Protein AF-A0A7C6K4C3-F1 (afdb_monomer)

Radius of gyration: 18.89 Å; Cα contacts (8 Å, |Δi|>4): 39; chains: 1; bounding box: 41×26×51 Å

Secondary structure (DSSP, 8-state):
----------HHHHHHHHHHHHHHHHHHHHHHHHHT-HHHHHHHHHHHHHHHHHHHHHHHHHHHHHHHHHHHHHHHH--

Solvent-accessible surface area (backbone atoms only — not comparable to full-atom values): 4496 Å² total; per-residue (Å²): 136,89,84,79,75,74,86,76,84,54,65,64,59,54,52,52,50,54,52,53,52,49,49,52,38,48,49,52,12,53,51,34,29,76,74,74,40,55,71,59,9,50,51,40,36,54,49,39,52,53,49,52,54,54,50,52,51,52,50,53,52,51,52,49,50,54,52,51,52,56,53,48,52,60,75,73,58,81,119

pLDDT: mean 85.86, std 15.77, range [37.59, 97.0]

Mean predicted aligned error: 7.06 Å

Foldseek 3Di:
DPPPPQPDDDPVVVVVVLVVLLCVQLVVLVCCCPPPNVVVSVVSNVVSVVVSVVVVVVVVVVVVVSVVVSVCCVVPDPD

Sequence (79 aa):
MKTNEKIKISQLQIKLFNILLMIIWLGTGIYTFLKYNYKIGISIIIFGSMFLIVFMLIQKYSTKMLITYNNNLKNKGGK

Structure (mmCIF, N/CA/C/O backbone):
data_AF-A0A7C6K4C3-F1
#
_entry.id   AF-A0A7C6K4C3-F1
#
loop_
_atom_site.group_PDB
_atom_site.id
_atom_site.type_symbol
_atom_site.label_atom_id
_atom_site.label_alt_id
_atom_site.label_comp_id
_atom_site.label_asym_id
_atom_site.label_entity_id
_atom_site.label_seq_id
_atom_site.pdbx_PDB_ins_code
_atom_site.Cartn_x
_atom_site.Cartn_y
_atom_site.Cartn_z
_atom_site.occupancy
_atom_site.B_iso_or_equiv
_atom_site.auth_seq_id
_atom_site.auth_comp_id
_atom_site.auth_asym_id
_atom_site.auth_atom_id
_atom_site.pdbx_PDB_model_num
ATOM 1 N N . MET A 1 1 ? -26.851 -19.267 19.840 1.00 37.59 1 MET A N 1
ATOM 2 C CA . MET A 1 1 ? -25.955 -18.841 18.744 1.00 37.59 1 MET A CA 1
ATOM 3 C C . MET A 1 1 ? -24.904 -17.899 19.335 1.00 37.59 1 MET A C 1
ATOM 5 O O . MET A 1 1 ? -25.224 -16.760 19.635 1.00 37.59 1 MET A O 1
ATOM 9 N N . LYS A 1 2 ? -23.700 -18.397 19.657 1.00 38.66 2 LYS A N 1
ATOM 10 C CA . LYS A 1 2 ? -22.610 -17.597 20.253 1.00 38.66 2 LYS A CA 1
ATOM 11 C C . LYS A 1 2 ? -21.707 -17.060 19.138 1.00 38.66 2 LYS A C 1
ATOM 13 O O . LYS A 1 2 ? -20.647 -17.615 18.887 1.00 38.66 2 LYS A O 1
ATOM 18 N N . THR A 1 3 ? -22.106 -15.983 18.476 1.00 43.06 3 THR A N 1
ATOM 19 C CA . THR A 1 3 ? -21.206 -15.205 17.607 1.00 43.06 3 THR A CA 1
ATOM 20 C C . THR A 1 3 ? -20.645 -14.038 18.413 1.00 43.06 3 THR A C 1
ATOM 22 O O . THR A 1 3 ? -21.029 -12.890 18.226 1.00 43.06 3 THR A O 1
ATOM 25 N N . ASN A 1 4 ? -19.765 -14.354 19.366 1.00 45.38 4 ASN A N 1
ATOM 26 C CA . ASN A 1 4 ? -19.001 -13.376 20.150 1.00 45.38 4 ASN A CA 1
ATOM 27 C C . ASN A 1 4 ? -17.590 -13.175 19.568 1.00 45.38 4 ASN A C 1
ATOM 29 O O . ASN A 1 4 ? -16.636 -12.889 20.291 1.00 45.38 4 ASN A O 1
ATOM 33 N N . GLU A 1 5 ? -17.431 -13.330 18.255 1.00 52.22 5 GLU A N 1
ATOM 34 C CA . GLU A 1 5 ? -16.178 -12.976 17.602 1.00 52.22 5 GLU A CA 1
ATOM 35 C C . GLU A 1 5 ? -16.143 -11.465 17.391 1.00 52.22 5 GLU A C 1
ATOM 37 O O . GLU A 1 5 ? -16.751 -10.900 16.483 1.00 52.22 5 GLU A O 1
ATOM 42 N N . LYS A 1 6 ? -15.433 -10.777 18.289 1.00 57.84 6 LYS A N 1
ATOM 43 C CA . LYS A 1 6 ? -15.081 -9.371 18.100 1.00 57.84 6 LYS A CA 1
ATOM 44 C C . LYS A 1 6 ? -14.295 -9.269 16.794 1.00 57.84 6 LYS A C 1
ATOM 46 O O . LYS A 1 6 ? -13.156 -9.725 16.744 1.00 57.84 6 LYS A O 1
ATOM 51 N N . ILE A 1 7 ? -14.862 -8.613 15.780 1.00 63.78 7 ILE A N 1
ATOM 52 C CA . ILE A 1 7 ? -14.117 -8.235 14.574 1.00 63.78 7 ILE A CA 1
ATOM 53 C C . ILE A 1 7 ? -12.944 -7.356 15.027 1.00 63.78 7 ILE A C 1
ATOM 55 O O . ILE A 1 7 ? -13.126 -6.197 15.416 1.00 63.78 7 ILE A O 1
ATOM 59 N N . LYS A 1 8 ? -11.739 -7.933 15.048 1.00 69.06 8 LYS A N 1
ATOM 60 C CA . LYS A 1 8 ? -10.503 -7.261 15.453 1.00 69.06 8 LYS A CA 1
ATOM 61 C C . LYS A 1 8 ? -9.692 -6.977 14.198 1.00 69.06 8 LYS A C 1
ATOM 63 O O . LYS A 1 8 ? -8.919 -7.806 13.735 1.00 69.06 8 LYS A O 1
ATOM 68 N N . ILE A 1 9 ? -9.894 -5.788 13.642 1.00 74.56 9 ILE A N 1
ATOM 69 C CA . ILE A 1 9 ? -9.173 -5.337 12.453 1.00 74.56 9 ILE A CA 1
ATOM 70 C C . ILE A 1 9 ? -7.748 -4.958 12.867 1.00 74.56 9 ILE A C 1
ATOM 72 O O . ILE A 1 9 ? -7.538 -3.956 13.557 1.00 74.56 9 ILE A O 1
ATOM 76 N N . SER A 1 10 ? -6.764 -5.767 12.473 1.00 86.19 10 SER A N 1
ATOM 77 C CA . SER A 1 10 ? -5.359 -5.482 12.763 1.00 86.19 10 SER A CA 1
ATOM 78 C C . SER A 1 10 ? -4.836 -4.375 11.850 1.00 86.19 10 SER A C 1
ATOM 80 O O . SER A 1 10 ? -4.682 -4.558 10.642 1.00 86.19 10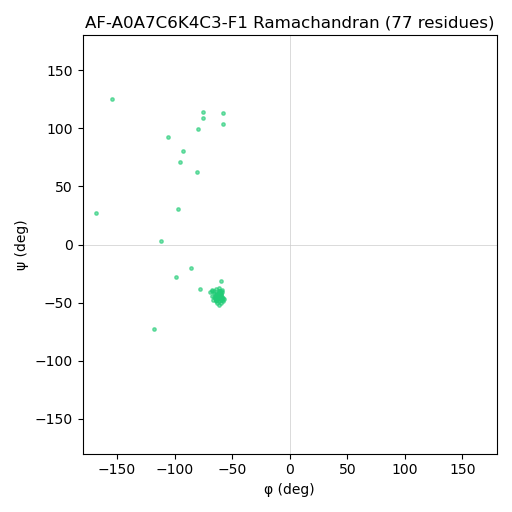 SER A O 1
ATOM 82 N N . GLN A 1 11 ? -4.504 -3.227 12.443 1.00 84.06 11 GLN A N 1
ATOM 83 C CA . GLN A 1 11 ? -3.887 -2.102 11.730 1.00 84.06 11 GLN A CA 1
ATOM 84 C C . GLN A 1 11 ? -2.545 -2.493 11.095 1.00 84.06 11 GLN A C 1
ATOM 86 O O . GLN A 1 11 ? -2.196 -2.001 10.025 1.00 84.06 11 GLN A O 1
ATOM 91 N N . LEU A 1 12 ? -1.814 -3.421 11.724 1.00 88.12 12 LEU A N 1
ATOM 92 C CA . LEU A 1 12 ? -0.558 -3.945 11.194 1.00 88.12 12 LEU A CA 1
ATOM 93 C C . LEU A 1 12 ? -0.783 -4.734 9.896 1.00 88.12 12 LEU A C 1
ATOM 95 O O . LEU A 1 12 ? -0.068 -4.511 8.925 1.00 88.12 12 LEU A O 1
ATOM 99 N N . GLN A 1 13 ? -1.795 -5.607 9.857 1.00 91.12 13 GLN A N 1
ATOM 100 C CA . GLN A 1 13 ? -2.119 -6.394 8.659 1.00 91.12 13 GLN A CA 1
ATOM 101 C C . GLN A 1 13 ? -2.554 -5.492 7.503 1.00 91.12 13 GLN A C 1
ATOM 103 O O . GLN A 1 13 ? -2.078 -5.659 6.385 1.00 91.12 13 GLN A O 1
ATOM 108 N N . ILE A 1 14 ? -3.383 -4.484 7.788 1.00 91.06 14 ILE A N 1
ATOM 109 C CA . ILE A 1 14 ? -3.785 -3.466 6.810 1.00 91.06 14 ILE A CA 1
ATOM 110 C C . ILE A 1 14 ? -2.571 -2.710 6.256 1.00 91.06 14 ILE A C 1
ATOM 112 O O . ILE A 1 14 ? -2.450 -2.506 5.048 1.00 91.06 14 ILE A O 1
ATOM 116 N N . LYS A 1 15 ? -1.654 -2.297 7.135 1.00 91.69 15 LYS A N 1
ATOM 117 C CA . LYS A 1 15 ? -0.448 -1.572 6.731 1.00 91.69 15 LYS A CA 1
ATOM 118 C C . LYS A 1 15 ? 0.454 -2.441 5.854 1.00 91.69 15 LYS A C 1
ATOM 120 O O . LYS A 1 15 ? 0.906 -1.972 4.814 1.00 91.69 15 LYS A O 1
ATOM 125 N N . LEU A 1 16 ? 0.680 -3.695 6.246 1.00 95.06 16 LEU A N 1
ATOM 126 C CA . LEU A 1 16 ? 1.460 -4.658 5.466 1.00 95.06 16 LEU A CA 1
ATOM 127 C C . LEU A 1 16 ? 0.839 -4.914 4.094 1.00 95.06 16 LEU A C 1
ATOM 129 O O . LEU A 1 16 ? 1.545 -4.871 3.091 1.00 95.06 16 LEU A O 1
ATOM 133 N N . PHE A 1 17 ? -0.479 -5.106 4.043 1.00 94.56 17 PHE A N 1
ATOM 134 C CA . PHE A 1 17 ? -1.202 -5.286 2.791 1.00 94.56 17 PHE A CA 1
ATOM 135 C C . PHE A 1 17 ? -1.004 -4.094 1.846 1.00 94.56 17 PHE A C 1
ATOM 137 O O . PHE A 1 17 ? -0.628 -4.282 0.692 1.00 94.56 17 PHE A O 1
ATOM 144 N N . ASN A 1 18 ? -1.168 -2.865 2.344 1.00 93.56 18 ASN A N 1
ATOM 145 C CA . ASN A 1 18 ? -0.974 -1.656 1.542 1.00 93.56 18 ASN A CA 1
ATOM 146 C C . ASN A 1 18 ? 0.461 -1.522 1.010 1.00 93.56 18 ASN A C 1
ATOM 148 O O . ASN A 1 18 ? 0.650 -1.113 -0.134 1.00 93.56 18 ASN A O 1
ATOM 152 N N . ILE A 1 19 ? 1.466 -1.868 1.823 1.00 95.69 19 ILE A N 1
ATOM 153 C CA . ILE A 1 19 ? 2.877 -1.844 1.410 1.00 95.69 19 ILE A CA 1
ATOM 154 C C . ILE A 1 19 ? 3.117 -2.856 0.288 1.00 95.69 19 ILE A C 1
ATOM 156 O O . ILE A 1 19 ? 3.682 -2.500 -0.743 1.00 95.69 19 ILE A O 1
ATOM 160 N N . LEU A 1 20 ? 2.654 -4.097 0.455 1.00 96.62 20 LEU A N 1
ATOM 161 C CA . LEU A 1 20 ? 2.798 -5.139 -0.564 1.00 96.62 20 LEU A CA 1
ATOM 162 C C . LEU A 1 20 ? 2.094 -4.744 -1.865 1.00 96.62 20 LEU A C 1
ATOM 164 O O . LEU A 1 20 ? 2.678 -4.854 -2.940 1.00 96.62 20 LEU A O 1
ATOM 168 N N . LEU A 1 21 ? 0.873 -4.217 -1.767 1.00 95.31 21 LEU A N 1
ATOM 169 C CA . LEU A 1 21 ? 0.108 -3.765 -2.924 1.00 95.31 21 LEU A CA 1
ATOM 170 C C . LEU A 1 21 ? 0.823 -2.626 -3.669 1.00 95.31 21 LEU A C 1
ATOM 172 O O . LEU A 1 21 ? 0.886 -2.637 -4.898 1.00 95.31 21 LEU A O 1
ATOM 176 N N . MET A 1 22 ? 1.408 -1.676 -2.936 1.00 95.62 22 MET A N 1
ATOM 177 C CA . MET A 1 22 ? 2.201 -0.590 -3.514 1.00 95.62 22 MET A CA 1
ATOM 178 C C . MET A 1 22 ? 3.441 -1.117 -4.244 1.00 95.62 22 MET A C 1
ATOM 180 O O . MET A 1 22 ? 3.707 -0.696 -5.370 1.00 95.62 22 MET A O 1
ATOM 184 N N . ILE A 1 23 ? 4.168 -2.059 -3.637 1.00 96.88 23 ILE A N 1
ATOM 185 C CA . ILE A 1 23 ? 5.351 -2.686 -4.243 1.00 96.88 23 ILE A CA 1
ATOM 186 C C . ILE A 1 23 ? 4.981 -3.395 -5.547 1.00 96.88 23 ILE A C 1
ATOM 188 O O . ILE A 1 23 ? 5.698 -3.251 -6.532 1.00 96.88 23 ILE A O 1
ATOM 192 N N . ILE A 1 24 ? 3.860 -4.120 -5.588 1.00 96.44 24 ILE A N 1
ATOM 193 C CA . ILE A 1 24 ? 3.420 -4.832 -6.796 1.00 96.44 24 ILE A CA 1
ATOM 194 C C . ILE A 1 24 ? 3.105 -3.845 -7.924 1.00 96.44 24 ILE A C 1
ATOM 196 O O . ILE A 1 24 ? 3.590 -4.020 -9.04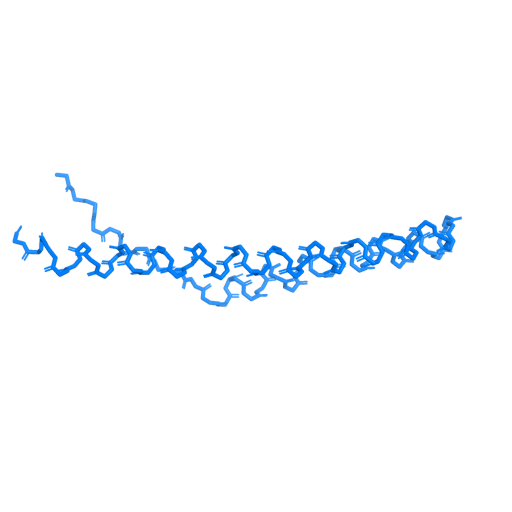3 1.00 96.44 24 ILE A O 1
ATOM 200 N N . TRP A 1 25 ? 2.337 -2.789 -7.645 1.00 94.88 25 TRP A N 1
ATOM 201 C CA . TRP A 1 25 ? 1.956 -1.810 -8.667 1.00 94.88 25 TRP A CA 1
ATOM 202 C C . TRP A 1 25 ? 3.149 -1.014 -9.192 1.00 94.88 25 TRP A C 1
ATOM 204 O O . TRP A 1 25 ? 3.334 -0.908 -10.407 1.00 94.88 25 TRP A O 1
ATOM 214 N N . LEU A 1 26 ? 3.993 -0.499 -8.295 1.00 93.00 26 LEU A N 1
ATOM 215 C CA . LEU A 1 26 ? 5.185 0.248 -8.694 1.00 93.00 26 LEU A CA 1
ATOM 216 C C . LEU A 1 26 ? 6.224 -0.660 -9.350 1.00 93.00 26 LEU A C 1
ATOM 218 O O . LEU A 1 26 ? 6.786 -0.289 -10.375 1.00 93.00 26 LEU A O 1
ATOM 222 N N . GLY A 1 27 ? 6.436 -1.864 -8.821 1.00 95.31 27 GLY A N 1
ATOM 223 C CA . GLY A 1 27 ? 7.346 -2.852 -9.398 1.00 95.31 27 GLY A CA 1
ATOM 224 C C . GLY A 1 27 ? 6.929 -3.259 -10.809 1.00 95.31 27 GLY A C 1
ATOM 225 O O . GLY A 1 27 ? 7.762 -3.273 -11.712 1.00 95.31 27 GLY A O 1
ATOM 226 N N . THR A 1 28 ? 5.634 -3.494 -11.034 1.00 95.19 28 THR A N 1
ATOM 227 C CA . THR A 1 28 ? 5.093 -3.796 -12.370 1.00 95.19 28 THR A CA 1
ATOM 228 C C . THR A 1 28 ? 5.271 -2.615 -13.321 1.00 95.19 28 THR A C 1
ATOM 230 O O . THR A 1 28 ? 5.699 -2.800 -14.463 1.00 95.19 28 THR A O 1
ATOM 233 N N . GLY A 1 29 ? 4.996 -1.395 -12.855 1.00 93.62 29 GLY A N 1
ATOM 234 C CA . GLY A 1 29 ? 5.193 -0.178 -13.638 1.00 93.62 29 GLY A CA 1
ATOM 235 C C . GLY A 1 29 ? 6.654 0.038 -14.041 1.00 93.62 29 GLY A C 1
ATOM 236 O O . GLY A 1 29 ? 6.939 0.230 -15.222 1.00 93.62 29 GLY A O 1
ATOM 237 N N . ILE A 1 30 ? 7.584 -0.077 -13.088 1.00 95.00 30 ILE A N 1
ATOM 238 C CA . ILE A 1 30 ? 9.032 0.065 -13.313 1.00 95.00 30 ILE A CA 1
ATOM 239 C C . ILE A 1 30 ? 9.554 -1.039 -14.237 1.00 95.00 30 ILE A C 1
ATOM 241 O O . ILE A 1 30 ? 10.275 -0.753 -15.191 1.00 95.00 30 ILE A O 1
ATOM 245 N N . TYR A 1 31 ? 9.167 -2.294 -14.007 1.00 96.50 31 TYR A N 1
ATOM 246 C CA . TYR A 1 31 ? 9.557 -3.405 -14.875 1.00 96.50 31 TYR A CA 1
ATOM 247 C C . TYR A 1 31 ? 9.071 -3.187 -16.311 1.00 96.50 31 TYR A C 1
ATOM 249 O O . TYR A 1 31 ? 9.829 -3.382 -17.263 1.00 96.50 31 TYR A O 1
ATOM 257 N N . THR A 1 32 ? 7.831 -2.718 -16.475 1.00 96.00 32 THR A N 1
ATOM 258 C CA . THR A 1 32 ? 7.268 -2.443 -17.801 1.00 96.00 32 THR A CA 1
ATOM 259 C C . THR A 1 32 ? 7.962 -1.272 -18.488 1.00 96.00 32 THR A C 1
ATOM 261 O O . THR A 1 32 ? 8.243 -1.334 -19.687 1.00 96.00 32 THR A O 1
ATOM 264 N N . PHE A 1 33 ? 8.283 -0.235 -17.715 1.00 93.94 33 PHE A N 1
ATOM 265 C CA . PHE A 1 33 ? 9.029 0.932 -18.168 1.00 93.94 33 PHE A CA 1
ATOM 266 C C . PHE A 1 33 ? 10.416 0.557 -18.701 1.00 93.94 33 PHE A C 1
ATOM 268 O O . PHE A 1 33 ? 10.787 1.008 -19.782 1.00 93.94 33 PHE A O 1
ATOM 275 N N . LEU A 1 34 ? 11.156 -0.285 -17.970 1.00 94.69 34 LEU A N 1
ATOM 276 C CA . LEU A 1 34 ? 12.528 -0.668 -18.318 1.00 94.69 34 LEU A CA 1
ATOM 277 C C . LEU A 1 34 ? 12.601 -1.709 -19.439 1.00 94.69 34 LEU A C 1
ATOM 279 O O . LEU A 1 34 ? 13.510 -1.647 -20.262 1.00 94.69 34 LEU A O 1
ATOM 283 N N . LYS A 1 35 ? 11.688 -2.688 -19.457 1.00 95.38 35 LYS A N 1
ATOM 284 C CA . LYS A 1 35 ? 11.825 -3.869 -20.324 1.00 95.38 35 LYS A CA 1
ATOM 285 C C . LYS A 1 35 ? 11.021 -3.806 -21.619 1.00 95.38 35 LYS A C 1
ATOM 287 O O . LYS A 1 35 ? 11.414 -4.450 -22.586 1.00 95.38 35 LYS A O 1
ATOM 292 N N . TYR A 1 36 ? 9.903 -3.081 -21.644 1.00 91.38 36 TYR A N 1
ATOM 293 C CA . TYR A 1 36 ? 8.981 -3.114 -22.784 1.00 91.38 36 TYR A CA 1
ATOM 294 C C . TYR A 1 36 ? 8.846 -1.759 -23.466 1.00 91.38 36 TYR A C 1
ATOM 296 O O . TYR A 1 36 ? 9.311 -1.578 -24.587 1.00 91.38 36 TYR A O 1
ATOM 304 N N . ASN A 1 37 ? 8.164 -0.809 -22.828 1.00 92.31 37 ASN A N 1
ATOM 305 C CA . ASN A 1 37 ? 7.895 0.491 -23.430 1.00 92.31 37 ASN A CA 1
ATOM 306 C C . ASN A 1 37 ? 7.701 1.543 -22.342 1.00 92.31 37 ASN A C 1
ATOM 308 O O . ASN A 1 37 ? 6.814 1.421 -21.492 1.00 92.31 37 ASN A O 1
ATOM 312 N N . TYR A 1 38 ? 8.490 2.612 -22.426 1.00 92.12 38 TYR A N 1
ATOM 313 C CA . TYR A 1 38 ? 8.477 3.694 -21.452 1.00 92.12 38 TYR A CA 1
ATOM 314 C C . TYR A 1 38 ? 7.097 4.363 -21.326 1.00 92.12 38 TYR A C 1
ATOM 316 O O . TYR A 1 38 ? 6.663 4.645 -20.210 1.00 92.12 38 TYR A O 1
ATOM 324 N N . LYS A 1 39 ? 6.365 4.565 -22.437 1.00 93.19 39 LYS A N 1
ATOM 325 C CA . LYS A 1 39 ? 5.032 5.196 -22.418 1.00 93.19 39 LYS A CA 1
ATOM 326 C C . LYS A 1 39 ? 4.042 4.342 -21.636 1.00 93.19 39 LYS A C 1
ATOM 328 O O . LYS A 1 39 ? 3.318 4.855 -20.791 1.00 93.19 39 LYS 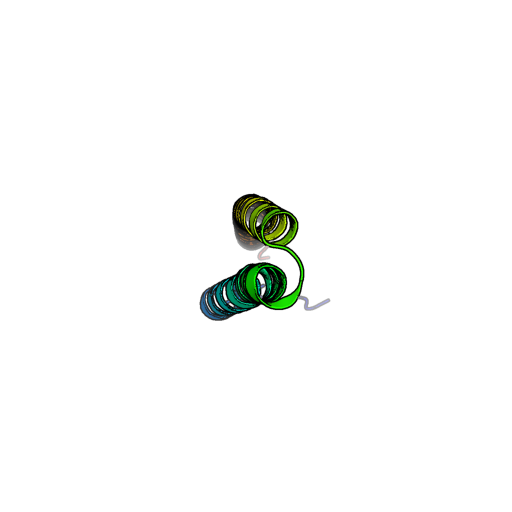A O 1
ATOM 333 N N . ILE A 1 40 ? 4.062 3.034 -21.887 1.00 93.06 40 ILE A N 1
ATOM 334 C CA . ILE A 1 40 ? 3.177 2.069 -21.228 1.00 93.06 40 ILE A CA 1
ATOM 335 C C . ILE A 1 40 ? 3.532 1.962 -19.741 1.00 93.06 40 ILE A C 1
ATOM 337 O O . ILE A 1 40 ? 2.642 2.014 -18.897 1.00 93.06 40 ILE A O 1
ATOM 341 N N . GLY A 1 41 ? 4.824 1.883 -19.408 1.00 93.75 41 GLY A N 1
ATOM 342 C CA . GLY A 1 41 ? 5.286 1.862 -18.020 1.00 93.75 41 GLY A CA 1
ATOM 343 C C . GLY A 1 41 ? 4.850 3.097 -17.229 1.00 93.75 41 GLY A C 1
ATOM 344 O O . GLY A 1 41 ? 4.303 2.956 -16.137 1.00 93.75 41 GLY A O 1
ATOM 345 N N . ILE A 1 42 ? 5.000 4.300 -17.799 1.00 94.81 42 ILE A N 1
ATOM 346 C CA . ILE A 1 42 ? 4.516 5.549 -17.183 1.00 94.81 42 ILE A CA 1
ATOM 347 C C . ILE A 1 42 ? 2.997 5.502 -16.975 1.00 94.81 42 ILE A C 1
ATOM 349 O O . ILE A 1 42 ? 2.526 5.809 -15.879 1.00 94.81 42 ILE A O 1
ATOM 353 N N . SER A 1 43 ? 2.225 5.083 -17.984 1.00 95.12 43 SER A N 1
ATOM 354 C CA . SER A 1 43 ? 0.768 4.949 -17.852 1.00 95.12 43 SER A CA 1
ATOM 355 C C . SER A 1 43 ? 0.374 3.982 -16.729 1.00 95.12 43 SER A C 1
ATOM 357 O O . SER A 1 43 ? -0.535 4.293 -15.959 1.00 95.12 43 SER A O 1
ATOM 359 N N . ILE A 1 44 ? 1.081 2.857 -16.576 1.00 95.06 44 ILE A N 1
ATOM 360 C CA . ILE A 1 44 ? 0.850 1.891 -15.490 1.00 95.06 44 ILE A CA 1
ATOM 361 C C . ILE A 1 44 ? 1.183 2.500 -14.125 1.00 95.06 44 ILE A C 1
ATOM 363 O O . ILE A 1 44 ? 0.425 2.298 -13.180 1.00 95.06 44 ILE A O 1
ATOM 367 N N . ILE A 1 45 ? 2.274 3.262 -14.002 1.00 94.88 45 ILE A N 1
ATOM 368 C CA . ILE A 1 45 ? 2.649 3.919 -12.738 1.00 94.88 45 ILE A CA 1
ATOM 369 C C . ILE A 1 45 ? 1.588 4.947 -12.327 1.00 94.88 45 ILE A C 1
ATOM 371 O O . ILE A 1 45 ? 1.173 4.966 -11.166 1.00 94.88 45 ILE A O 1
ATOM 375 N N . ILE A 1 46 ? 1.120 5.775 -13.267 1.00 95.81 46 ILE A N 1
ATOM 376 C CA . ILE A 1 46 ? 0.079 6.782 -13.008 1.00 95.81 46 ILE A CA 1
ATOM 377 C C . ILE A 1 46 ? -1.226 6.096 -12.595 1.00 95.81 46 ILE A C 1
ATOM 379 O O . ILE A 1 46 ? -1.796 6.431 -11.554 1.00 95.81 46 ILE A O 1
ATOM 383 N N . PHE A 1 47 ? -1.667 5.103 -13.370 1.00 95.94 47 PHE A N 1
ATOM 384 C CA . PHE A 1 47 ? -2.882 4.351 -13.070 1.00 95.94 47 PHE A CA 1
ATOM 385 C C . PHE A 1 47 ? -2.785 3.629 -11.723 1.00 95.94 47 PHE A C 1
ATOM 387 O O . PHE A 1 47 ? -3.681 3.762 -10.894 1.00 95.94 47 PHE A O 1
ATOM 394 N N . GLY A 1 48 ? -1.684 2.920 -11.469 1.00 95.38 48 GLY A N 1
ATOM 395 C CA . GLY A 1 48 ? -1.450 2.209 -10.214 1.00 95.38 48 GLY A CA 1
ATOM 396 C C . GLY A 1 48 ? -1.458 3.151 -9.013 1.00 95.38 48 GLY A C 1
ATOM 397 O O . GLY A 1 48 ? -2.063 2.844 -7.989 1.00 95.38 48 GLY A O 1
ATOM 398 N N . SER A 1 49 ? -0.873 4.342 -9.152 1.00 94.88 49 SER A N 1
ATOM 399 C CA . SER A 1 49 ? -0.886 5.365 -8.100 1.00 94.88 49 SER A CA 1
ATOM 400 C C . SER A 1 49 ? -2.303 5.877 -7.813 1.00 94.88 49 SER A C 1
ATOM 402 O O . SER A 1 49 ? -2.708 5.939 -6.652 1.00 94.88 49 SER A O 1
ATOM 404 N N . MET A 1 50 ? -3.091 6.182 -8.851 1.00 96.75 50 MET A N 1
ATOM 405 C CA . MET A 1 50 ? -4.501 6.566 -8.691 1.00 96.75 50 MET A CA 1
ATOM 406 C C . MET A 1 50 ? -5.333 5.441 -8.063 1.00 96.75 50 MET A C 1
ATOM 408 O O . MET A 1 50 ? -6.104 5.687 -7.132 1.00 96.75 50 MET A O 1
ATOM 412 N N . PHE A 1 51 ? -5.144 4.205 -8.526 1.00 96.25 51 PHE A N 1
ATOM 413 C CA . PHE A 1 51 ? -5.801 3.021 -7.982 1.00 96.25 51 PHE A CA 1
ATOM 414 C C . PHE A 1 51 ? -5.506 2.854 -6.487 1.00 96.25 51 PHE A C 1
ATOM 416 O O . PHE A 1 51 ? -6.438 2.671 -5.705 1.00 96.25 51 PHE A O 1
ATOM 423 N N . LEU A 1 52 ? -4.242 2.980 -6.067 1.00 95.62 52 LEU A N 1
ATOM 424 C CA . LEU A 1 52 ? -3.847 2.875 -4.658 1.00 95.62 52 LEU A CA 1
ATOM 425 C C . LEU A 1 52 ? -4.547 3.924 -3.786 1.00 95.62 52 LEU A C 1
ATOM 427 O O . LEU A 1 52 ? -5.022 3.590 -2.701 1.00 95.62 52 LEU A O 1
ATOM 431 N N . ILE A 1 53 ? -4.655 5.169 -4.258 1.00 95.75 53 ILE A N 1
ATOM 432 C CA . ILE A 1 53 ? -5.344 6.242 -3.526 1.00 95.75 53 ILE A CA 1
ATOM 433 C C . ILE A 1 53 ? -6.819 5.884 -3.319 1.00 95.75 53 ILE A C 1
ATOM 435 O O . ILE A 1 53 ? -7.309 5.895 -2.186 1.00 95.75 53 ILE A O 1
ATOM 439 N N . VAL A 1 54 ? -7.521 5.529 -4.398 1.00 97.00 54 VAL A N 1
ATOM 440 C CA . VAL A 1 54 ? -8.943 5.154 -4.341 1.00 97.00 54 VAL A CA 1
ATOM 441 C C . VAL A 1 54 ? -9.143 3.941 -3.435 1.00 97.00 54 VAL A C 1
ATOM 443 O O . VAL A 1 54 ? -10.020 3.942 -2.568 1.00 97.00 54 VAL A O 1
ATOM 446 N N . PHE A 1 55 ? -8.289 2.931 -3.571 1.00 95.81 55 PHE A N 1
ATOM 447 C CA . PHE A 1 55 ? -8.340 1.727 -2.757 1.00 95.81 55 PHE A CA 1
ATOM 448 C C . PHE A 1 55 ? -8.163 2.035 -1.262 1.00 95.81 55 PHE A C 1
ATOM 450 O O . PHE A 1 55 ? -8.949 1.568 -0.435 1.00 95.81 55 PHE A O 1
ATOM 457 N N . MET A 1 56 ? -7.192 2.879 -0.896 1.00 93.69 56 MET A N 1
ATOM 458 C CA . MET A 1 56 ? -6.980 3.289 0.496 1.00 93.69 56 MET A CA 1
ATOM 459 C C . MET A 1 56 ? -8.186 4.037 1.078 1.00 93.69 56 MET A C 1
ATOM 461 O O . MET A 1 56 ? -8.523 3.833 2.249 1.00 93.69 56 MET A O 1
ATOM 465 N N . LEU A 1 57 ? -8.863 4.871 0.282 1.00 96.12 57 LEU A N 1
ATOM 466 C CA . LEU A 1 57 ? -10.089 5.557 0.702 1.00 96.12 57 LEU A CA 1
ATOM 467 C C . LEU A 1 57 ? -11.218 4.561 0.989 1.00 96.12 57 LEU A C 1
ATOM 469 O O . LEU A 1 57 ? -11.837 4.628 2.056 1.00 96.12 57 LEU A O 1
ATOM 473 N N . ILE A 1 58 ? -11.438 3.604 0.085 1.00 96.25 58 ILE A N 1
ATOM 474 C CA . ILE A 1 58 ? -12.451 2.551 0.245 1.00 96.25 58 ILE A CA 1
ATOM 475 C C . ILE A 1 58 ? -12.138 1.687 1.470 1.00 96.25 58 ILE A C 1
ATOM 477 O O . ILE A 1 58 ? -13.024 1.413 2.285 1.00 96.25 58 ILE A O 1
ATOM 481 N N . GLN A 1 59 ? -10.877 1.298 1.654 1.00 94.06 59 GLN A N 1
ATOM 482 C CA . GLN A 1 59 ? -10.449 0.497 2.797 1.00 94.06 59 GLN A CA 1
ATOM 483 C C . GLN A 1 59 ? -10.654 1.243 4.121 1.00 94.06 59 GLN A C 1
ATOM 485 O O . GLN A 1 59 ? -11.153 0.662 5.091 1.00 94.06 59 GLN A O 1
ATOM 490 N N . LYS A 1 60 ? -10.326 2.541 4.167 1.00 91.88 60 LYS A N 1
ATOM 491 C CA . LYS A 1 60 ? -10.556 3.398 5.339 1.00 91.88 60 LYS A CA 1
ATOM 492 C C . LYS A 1 60 ? -12.045 3.513 5.662 1.00 91.88 60 LYS A C 1
ATOM 494 O O . LYS A 1 60 ? -12.424 3.367 6.825 1.00 91.88 60 LYS A O 1
ATOM 499 N N . TYR A 1 61 ? -12.879 3.749 4.650 1.00 94.81 61 TYR A N 1
ATOM 500 C CA . TYR A 1 61 ? -14.332 3.810 4.806 1.00 94.81 61 TYR A CA 1
ATOM 501 C C . TYR A 1 61 ? -14.891 2.490 5.352 1.00 94.81 61 TYR A C 1
ATOM 503 O O . TYR A 1 61 ? -15.571 2.486 6.378 1.00 94.81 61 TYR A O 1
ATOM 511 N N . SER A 1 62 ? -14.522 1.370 4.730 1.00 92.25 62 SER A N 1
ATOM 512 C CA . SER A 1 62 ? -14.981 0.028 5.111 1.00 92.25 62 SER A CA 1
ATOM 513 C C . SER A 1 62 ? -14.560 -0.327 6.538 1.00 92.25 62 SER A C 1
ATOM 515 O O . SER A 1 62 ? -15.370 -0.781 7.342 1.00 92.25 62 SER A O 1
ATOM 517 N N . THR A 1 63 ? -13.310 -0.025 6.901 1.00 90.12 63 THR A N 1
ATOM 518 C CA . THR A 1 63 ? -12.789 -0.233 8.261 1.00 90.12 63 THR A CA 1
ATOM 519 C C . THR A 1 63 ? -13.569 0.584 9.289 1.00 90.12 63 THR A C 1
ATOM 521 O O . THR A 1 63 ? -13.951 0.061 10.336 1.00 90.12 63 THR A O 1
ATOM 524 N N . LYS A 1 64 ? -13.854 1.860 8.991 1.00 90.19 64 LYS A N 1
ATOM 525 C CA . LYS A 1 64 ? -14.654 2.720 9.872 1.00 90.19 64 LYS A CA 1
ATOM 526 C C . LYS A 1 64 ? -16.073 2.175 10.034 1.00 90.19 64 LYS A C 1
ATOM 528 O O . LYS A 1 64 ? -16.556 2.101 11.161 1.00 90.19 64 LYS A O 1
ATOM 533 N N . MET A 1 65 ? -16.707 1.757 8.939 1.00 90.75 65 MET A N 1
ATOM 534 C CA . MET A 1 65 ? -18.055 1.190 8.960 1.00 90.75 65 MET A CA 1
ATOM 535 C C . MET A 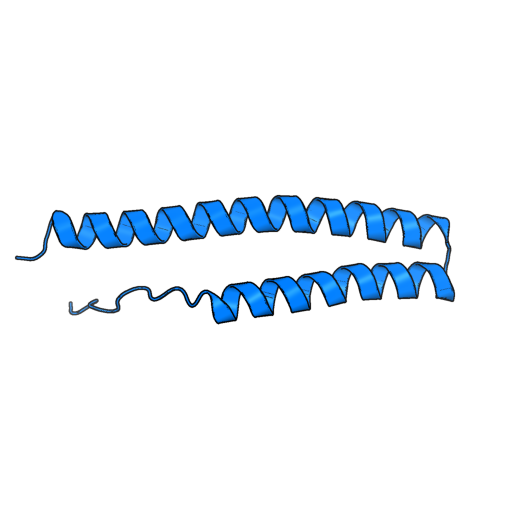1 65 ? -18.124 -0.067 9.839 1.00 90.75 65 MET A C 1
ATOM 537 O O . MET A 1 65 ? -18.990 -0.149 10.709 1.00 90.75 65 MET A O 1
ATOM 541 N N . LEU A 1 66 ? -17.168 -0.992 9.694 1.00 88.69 66 LEU A N 1
ATOM 542 C CA . LEU A 1 66 ? -17.091 -2.208 10.514 1.00 88.69 66 LEU A CA 1
ATOM 543 C C . LEU A 1 66 ? -16.897 -1.902 12.007 1.00 88.69 66 LEU A C 1
ATOM 545 O O . LEU A 1 66 ? -17.540 -2.522 12.856 1.00 88.69 66 LEU A O 1
ATOM 549 N N . ILE A 1 67 ? -16.047 -0.928 12.345 1.00 86.75 67 ILE A N 1
ATOM 550 C CA . ILE A 1 67 ? -15.837 -0.502 13.738 1.00 86.75 67 ILE A CA 1
ATOM 551 C C . ILE A 1 67 ? -17.120 0.105 14.315 1.00 86.75 67 ILE A C 1
ATOM 553 O O . ILE A 1 67 ? -17.528 -0.256 15.420 1.00 86.75 67 ILE A O 1
ATOM 557 N N . THR A 1 68 ? -17.778 0.999 13.574 1.00 87.38 68 THR A N 1
ATOM 558 C CA . THR A 1 68 ? -19.044 1.611 13.996 1.00 87.38 68 THR A CA 1
ATOM 559 C C . THR A 1 68 ? -20.136 0.560 14.183 1.00 87.38 68 THR A C 1
ATOM 561 O O . THR A 1 68 ? -20.837 0.592 15.193 1.00 87.38 68 THR A O 1
ATOM 564 N N . TYR A 1 69 ? -20.247 -0.402 13.268 1.00 86.81 69 TYR A N 1
ATOM 565 C CA . TYR A 1 69 ? -21.186 -1.516 13.384 1.00 86.81 69 TYR A CA 1
ATOM 566 C C . TYR A 1 69 ? -20.935 -2.343 14.655 1.00 86.81 69 TYR A C 1
ATOM 568 O O . TYR A 1 69 ? -21.853 -2.561 15.444 1.00 86.81 69 TYR A O 1
ATOM 576 N N . ASN A 1 70 ? -19.678 -2.708 14.920 1.00 84.88 70 ASN A N 1
ATOM 577 C CA . ASN A 1 70 ? -19.293 -3.446 16.125 1.00 84.88 70 ASN A CA 1
ATOM 578 C C . ASN A 1 70 ? -19.594 -2.659 17.419 1.00 84.88 70 ASN A C 1
ATOM 580 O O . ASN A 1 70 ? -20.072 -3.224 18.401 1.00 84.88 70 ASN A O 1
ATOM 584 N N . ASN A 1 71 ? -19.357 -1.344 17.430 1.00 83.94 71 ASN A N 1
ATOM 585 C CA . ASN A 1 71 ? -19.675 -0.486 18.577 1.00 83.94 71 ASN A CA 1
ATOM 586 C C . ASN A 1 71 ? -21.190 -0.361 18.806 1.00 83.94 71 ASN A C 1
ATOM 588 O O . ASN A 1 71 ? -21.645 -0.403 19.948 1.00 83.94 71 ASN A O 1
ATOM 592 N N . ASN A 1 72 ? -21.976 -0.258 17.733 1.00 84.31 72 ASN A N 1
ATOM 593 C CA . ASN A 1 72 ? -23.434 -0.202 17.820 1.00 84.31 72 ASN A CA 1
ATOM 594 C C . ASN A 1 72 ? -24.028 -1.513 18.341 1.00 84.31 72 ASN A C 1
ATOM 596 O O . ASN A 1 72 ? -24.937 -1.469 19.168 1.00 84.31 72 ASN A O 1
ATOM 600 N N . LEU A 1 73 ? -23.495 -2.664 17.917 1.00 81.44 73 LEU A N 1
ATOM 601 C CA . LEU A 1 73 ? -23.905 -3.967 18.448 1.00 81.44 73 LEU A CA 1
ATOM 602 C C . LEU A 1 73 ? -23.627 -4.086 19.952 1.00 81.44 73 LEU A C 1
ATOM 604 O O . LEU A 1 73 ? -24.487 -4.553 20.696 1.00 81.44 73 LEU A O 1
ATOM 608 N N . LYS A 1 74 ? -22.474 -3.594 20.424 1.00 69.81 74 LYS A N 1
ATOM 609 C CA . LYS A 1 74 ? -22.156 -3.557 21.863 1.00 69.81 74 LYS A CA 1
ATOM 610 C C . LYS A 1 74 ? -23.102 -2.658 22.663 1.00 69.81 74 LYS A C 1
ATOM 612 O O . LYS A 1 74 ? -23.461 -3.017 23.778 1.00 69.81 74 LYS A O 1
ATOM 617 N N . ASN A 1 75 ? -23.515 -1.518 22.103 1.00 71.56 75 ASN A N 1
ATOM 618 C CA . ASN A 1 75 ? -24.353 -0.539 22.804 1.00 71.56 75 ASN A CA 1
ATOM 619 C C . ASN A 1 75 ? -25.866 -0.815 22.724 1.00 71.56 75 ASN A C 1
ATOM 621 O O . ASN A 1 75 ? -26.603 -0.275 23.544 1.00 71.56 75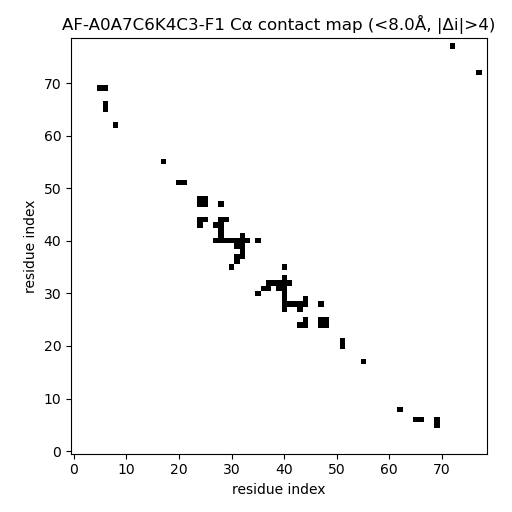 ASN A O 1
ATOM 625 N N . LYS A 1 76 ? -26.354 -1.611 21.760 1.00 62.03 76 LYS A N 1
ATOM 626 C CA 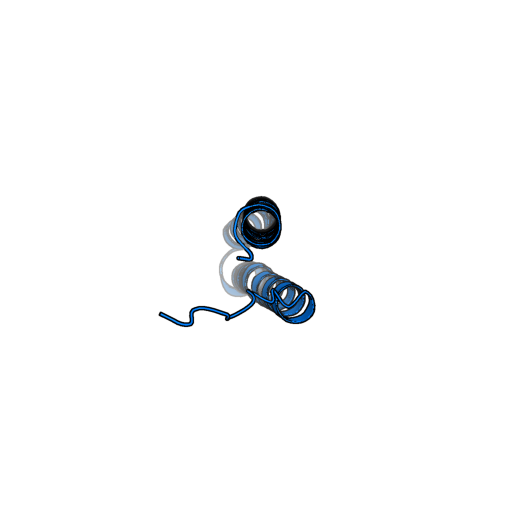. LYS A 1 76 ? -27.801 -1.832 21.540 1.00 62.03 76 LYS A CA 1
ATOM 627 C C . LYS A 1 76 ? -28.318 -3.244 21.860 1.00 62.03 76 LYS A C 1
ATOM 629 O O . LYS A 1 76 ? -29.504 -3.483 21.659 1.00 62.03 76 LYS A O 1
ATOM 634 N N . GLY A 1 77 ? -27.496 -4.167 22.368 1.00 55.59 77 GLY A N 1
ATOM 635 C CA . GLY A 1 77 ? -27.963 -5.546 22.590 1.00 55.59 77 GLY A CA 1
ATOM 636 C C . GLY A 1 77 ? -27.070 -6.470 23.413 1.00 55.59 77 GLY A C 1
ATOM 637 O O . GLY A 1 77 ? -27.137 -7.677 23.228 1.00 55.59 77 GLY A O 1
ATOM 638 N N . GLY A 1 78 ? -26.248 -5.943 24.324 1.00 52.34 78 GLY A N 1
ATOM 639 C CA . GLY A 1 78 ? -25.624 -6.751 25.376 1.00 52.34 78 GLY A CA 1
ATOM 6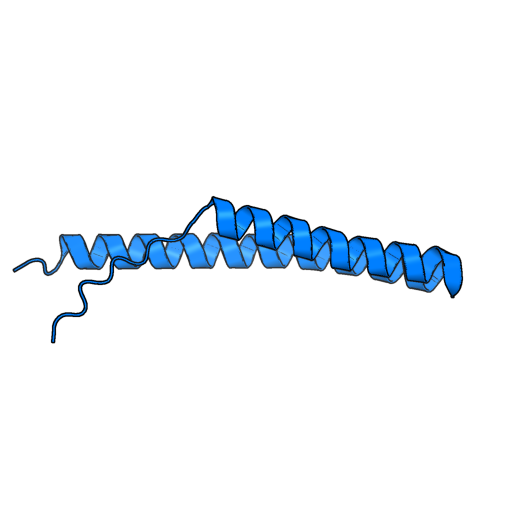40 C C . GLY A 1 78 ? -26.587 -7.004 26.540 1.00 52.34 78 GLY A C 1
ATOM 641 O O . GLY A 1 78 ? -26.332 -6.528 27.644 1.00 52.34 78 GLY A O 1
ATOM 642 N N . LYS A 1 79 ? -27.706 -7.684 26.280 1.00 45.12 79 LYS A N 1
ATOM 643 C CA . LYS A 1 79 ? -28.458 -8.441 27.287 1.00 45.12 79 LYS A CA 1
ATOM 644 C C . LYS A 1 79 ? -28.440 -9.899 26.861 1.00 45.12 79 LYS A C 1
ATOM 646 O O . LYS A 1 79 ? -28.746 -10.143 25.674 1.00 45.12 79 LYS A O 1
#

=== Feature glossary ===
Each block in this record encodes a different view of the same protein. In brief:

Predicted aligned error. PAE(i, j) answers: if I align the predicted and true structures on residue i, how far off (in Å) do I expect residue j to be? A block-diagonal PAE matrix with low values on the blocks and high values off-diagonal is the signature of a multi-domain protein with confidently predicted domains but uncertain inter-domain orientation.

Contact-map, Ramachandran, and PAE plots. Plot images: a contact map (which residues are close in 3D, as an N×N binary image), a Ramachandran scatter (backbone torsion angles, revealing secondary-structure composition at a glance), and — for AlphaFold structures — a PAE heatmap (pairwise prediction confidence).

Backbone torsions (φ/ψ). φ (phi) and ψ (psi) are the two rotatable backbone dihedrals per residue: φ is the C(i-1)–N–Cα–C torsion, ψ is the N–Cα–C–N(i+1) torsion, both in degrees on (−180°, 180°]. α-helical residues cluster near (−60°, −45°); β-strand residues near (−120°, +130°). A Ramachandran plot is simply a scatter of (φ, ψ) for every residue.

Foldseek 3Di. A 3Di character summarizes, for each residue, the relative orientation of the Cα frame of its nearest spatial neighbor. Because it encodes fold topology rather than chemistry, 3Di alignments detect remote structural similarity that sequence alignment misses.

Radius of gyration, Cα contacts, bounding box. Three whole-structure scalars: the radius of gyration (RMS distance of Cα from centroid, in Å), the count of Cα–Cα contacts (pairs closer than 8 Å and separated by more than four residues in sequence — i.e. tertiary, not local, contacts), and the bounding-box dimensions. Together they distinguish compact globular folds from extended fibres or disordered chains.

Sequence. Sequence gives the chain of amino acids in standard one-letter code (A=alanine, C=cysteine, …, Y=tyrosine), read N→C. It is the only feature that is directly encoded by the gene; all structural features are derived from the folded form of this sequence.

mmCIF coordinates. Atomic coordinates in PDBx/mmCIF format — the same representation the Protein Data Bank distributes. Each line of the _atom_site loop places one backbone atom in Cartesian space (units: ångströms, origin: arbitrary).

Secondary structure (3-state, P-SEA). Three-state secondary structure (P-SEA) collapses the eight DSSP classes into helix (a), strand (b), and coil (c). P-SEA assigns these from Cα geometry alone — distances and angles — without requiring backbone oxygens, so it works on any Cα trace.

InterPro / GO / CATH / organism. Functional annotations link the protein to curated databases. InterPro entries identify conserved domains and families by matching the sequence against member-database signatu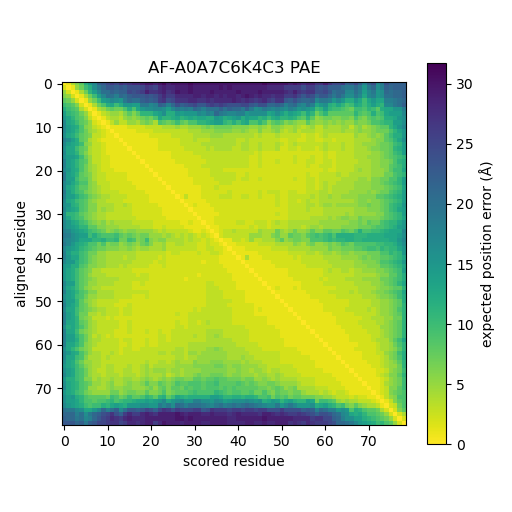res (Pfam, PROSITE, CDD, …). Gene Ontology (GO) terms describe molecular function, biological process, and cellular component in a controlled vocabul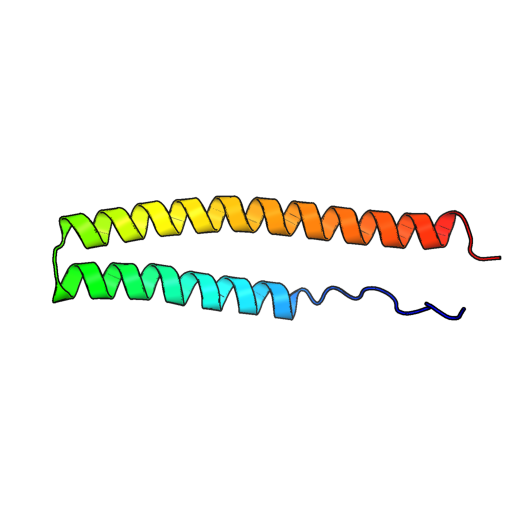ary. CATH places the structure in a hierarchical fold classification (Class/Architecture/Topology/Homologous-superfamily). The organism is the source species.

B-factor. B-factor (Debye–Waller factor) reflects atomic displacement in the crystal lattice. It is an experimental observable (units Å²), not a prediction; low values mean the atom is pinned down, high values mean it moves or is heterogeneous across the crystal.

Rendered structure images. Structure images are PyMOL renders from six orthogonal camera directions. Cartoon representation draws helices as coils and strands as arrows; sticks shows the backbone as bonds; surface shows the solvent-excluded envelope. Rainbow coloring maps sequence position to hue (blue→red, N→C); chain coloring assigns a distinct color per polypeptide.

Solvent-accessible surface area. Solvent-accessible surface area (SASA) is the area in Å² traced out by the centre of a 1.4 Å probe sphere (a water molecule) rolled over the protein's van der Waals surface (Shrake–Rupley / Lee–Richards construction). Buried residues have near-zero SASA; fully exposed residues can exceed 200 Å². The total SASA scales roughly with the number of surface residues.

Secondary structure (8-state, DSSP). The SS8 string is DSSP's per-residue secondary-structure call. α-helix (H) means an i→i+4 H-bond ladder; β-strand (E) means the residue participates in a β-sheet; 3₁₀ (G) and π (I) are tighter and wider helices; T/S are turns/bends; '-' is loop.

pLDDT. For AlphaFold models, the B-factor field carries pLDDT — the model's own estimate of local accuracy on a 0–100 scale. Regions with pLDDT<50 should be treated as essentially unmodeled; they often correspond to intrinsically disordered segments.

Nearest PDB structures. Nearest PDB neighbors are the top structural matches found by Foldseek when searching this structure against the entire Protein Data Bank. Each hit reports a TM-score (0 to 1; >0.5 almost always implies the same fold) and an E-value. These are *structural* homologs — they may share no detectable sequence similarity.